Protein AF-A0A7D9EN44-F1 (afdb_monomer)

pLDDT: mean 76.23, std 21.2, range [25.58, 94.06]

Nearest PDB structures (foldseek):
  6zxw-assembly1_G  TM=7.865E-01  e=1.833E-05  Archaeoglobus fulgidus
  3tma-assembly1_A  TM=7.597E-01  e=3.798E-05  Thermus thermophilus HB27
  6zxy-assembly1_B  TM=7.795E-01  e=6.039E-05  Archaeoglobus fulgidus
  3g8q-assembly2_C  TM=7.140E-01  e=2.960E-04  Methanopyrus kandleri
  5e72-assembly1_A  TM=7.529E-01  e=9.125E-04  Thermococcus kodakarensis KOD1

Sequence (140 aa):
MLFRSFQRLVPITNICSADLKSIKTVSEHFLPGEDTNDCVSICVHYKSRFNSSLKRDDVLSEVSSMFLNSGHKVDLKNPDMVIVVEIMRGLCFMNILNDFFRFKRYNLHQIANTKDKVEDTTIDNTKDNVEGDSAEGGLS

Secondary structure (DSSP, 8-state):
---TT--B-----EEEESSHHHHHHHHHTTSPPTT-----EEEEEEEEES--SS-HHHHHHHHHHHHHHTT-EE-SSS-SEEEEEEEETTEEEEEEETTTTTTGGGBHHHHHT---------------------------

Solvent-accessible surface area (backbone atoms only — not comparable to full-atom values): 8955 Å² total; per-residue (Å²): 143,84,69,92,77,64,54,62,66,78,82,71,78,47,75,42,54,63,41,74,67,48,46,48,63,57,50,60,75,67,56,77,66,90,86,59,94,64,72,50,28,33,30,79,48,77,45,72,49,72,95,64,92,70,56,69,63,61,54,50,49,55,56,52,52,56,45,44,74,73,60,31,46,82,31,92,84,78,36,58,31,31,39,38,40,37,36,45,91,63,30,29,38,32,30,81,33,56,57,41,72,82,43,59,70,32,22,48,59,68,50,73,67,56,66,92,72,93,70,87,76,82,86,79,82,81,87,87,78,90,78,90,85,86,89,88,84,81,87,132

Mean predicted aligned error: 12.24 Å

Radius of gyration: 21.76 Å; Cα contacts (8 Å, |Δi|>4): 173; chains: 1; bounding box: 42×75×54 Å

Organism: Paramuricea clavata (NCBI:txid317549)

Foldseek 3Di:
DPCPPDFFDDDFDDKDFPDLVGLLVVLVVVADDPPDPDQFEEEEAEDEDPDDPDDPVSSRCSSQVVSVVVRHHYDPPQGQKYWYWYHYPRMTTIDIDRCCVVCVNRGVVVNVPCDDDPDPDPDDDDDDDDDDDDDDDDDD

Structure (mmCIF, N/CA/C/O backbone):
data_AF-A0A7D9EN44-F1
#
_entry.id   AF-A0A7D9EN44-F1
#
loop_
_atom_site.group_PDB
_atom_site.id
_atom_site.type_symbol
_atom_site.label_atom_id
_atom_site.label_alt_id
_atom_site.label_comp_id
_atom_site.label_asym_id
_atom_site.label_entity_id
_atom_site.label_seq_id
_atom_site.pdbx_PDB_ins_code
_atom_site.Cartn_x
_atom_site.Cartn_y
_atom_site.Cartn_z
_atom_site.occupancy
_atom_site.B_iso_or_equiv
_atom_site.auth_seq_id
_atom_site.auth_comp_id
_atom_site.auth_asym_id
_atom_site.auth_atom_id
_atom_site.pdbx_PDB_model_num
ATOM 1 N N . MET A 1 1 ? -29.541 -1.447 -12.762 1.00 46.56 1 MET A N 1
ATOM 2 C CA . MET A 1 1 ? -29.078 -2.774 -12.288 1.00 46.56 1 MET A CA 1
ATOM 3 C C . MET A 1 1 ? -27.687 -3.077 -12.863 1.00 46.56 1 MET A C 1
ATOM 5 O O . MET A 1 1 ? -27.563 -3.967 -13.684 1.00 46.56 1 MET A O 1
ATOM 9 N N . LEU A 1 2 ? -26.640 -2.322 -12.491 1.00 55.59 2 LEU A N 1
ATOM 10 C CA . LEU A 1 2 ? -25.292 -2.488 -13.085 1.00 55.59 2 LEU A CA 1
ATOM 11 C C . LEU A 1 2 ? -24.198 -2.906 -12.088 1.00 55.59 2 LEU A C 1
ATOM 13 O O . LEU A 1 2 ? -23.148 -3.363 -12.516 1.00 55.59 2 LEU A O 1
ATOM 17 N N . PHE A 1 3 ? -24.443 -2.853 -10.773 1.00 57.62 3 PHE A N 1
ATOM 18 C CA . PHE A 1 3 ? -23.403 -3.135 -9.769 1.00 57.62 3 PHE A CA 1
ATOM 19 C C . PHE A 1 3 ? -23.507 -4.503 -9.071 1.00 57.62 3 PHE A C 1
ATOM 21 O O . PHE A 1 3 ? -22.814 -4.754 -8.090 1.00 57.62 3 PHE A O 1
ATOM 28 N N . ARG A 1 4 ? -24.348 -5.421 -9.566 1.00 64.56 4 ARG A N 1
ATOM 29 C CA . ARG A 1 4 ? -24.737 -6.643 -8.831 1.00 64.56 4 ARG A CA 1
ATOM 30 C C . ARG A 1 4 ? -23.609 -7.675 -8.631 1.00 64.56 4 ARG A C 1
ATOM 32 O O . ARG A 1 4 ? -23.798 -8.600 -7.850 1.00 64.56 4 ARG A O 1
ATOM 39 N N . SER A 1 5 ? -22.461 -7.513 -9.296 1.00 67.81 5 SER A N 1
ATOM 40 C CA . SER A 1 5 ? -21.351 -8.484 -9.291 1.00 67.81 5 SER A CA 1
ATOM 41 C C . SER A 1 5 ? -20.014 -7.936 -8.773 1.00 67.81 5 SER A C 1
ATOM 43 O O . SER A 1 5 ? -19.026 -8.669 -8.761 1.00 67.81 5 SER A O 1
ATOM 45 N N . PHE A 1 6 ? -19.931 -6.670 -8.348 1.00 72.00 6 PHE A N 1
ATOM 46 C CA . PHE A 1 6 ? -18.669 -6.126 -7.832 1.00 72.00 6 PHE A CA 1
ATOM 47 C C . PHE A 1 6 ? -18.426 -6.596 -6.399 1.00 72.00 6 PHE A C 1
ATOM 49 O O . PHE A 1 6 ? -19.097 -6.169 -5.464 1.00 72.00 6 PHE A O 1
ATOM 56 N N . GLN A 1 7 ? -17.430 -7.464 -6.221 1.00 79.06 7 GLN A N 1
ATOM 57 C CA . GLN A 1 7 ? -17.096 -8.001 -4.902 1.00 79.06 7 GLN A CA 1
ATOM 58 C C . GLN A 1 7 ? -16.317 -6.998 -4.035 1.00 79.06 7 GLN A C 1
ATOM 60 O O . GLN A 1 7 ? -16.476 -6.995 -2.818 1.00 79.06 7 GLN A O 1
ATOM 65 N N . ARG A 1 8 ? -15.443 -6.169 -4.626 1.00 84.31 8 ARG A N 1
ATOM 66 C CA . ARG A 1 8 ? -14.528 -5.281 -3.889 1.00 84.31 8 ARG A CA 1
ATOM 67 C C . ARG A 1 8 ? -14.342 -3.943 -4.599 1.00 84.31 8 ARG A C 1
ATOM 69 O O . ARG A 1 8 ? -14.089 -3.938 -5.801 1.00 84.31 8 ARG A O 1
ATOM 76 N N . LEU A 1 9 ? -14.386 -2.851 -3.836 1.00 86.38 9 LEU A N 1
ATOM 77 C CA . LEU A 1 9 ? -14.127 -1.493 -4.316 1.00 86.38 9 LEU A CA 1
ATOM 78 C C . LEU A 1 9 ? -13.084 -0.818 -3.422 1.00 86.38 9 LEU A C 1
ATOM 80 O O . LEU A 1 9 ? -13.412 -0.358 -2.337 1.00 86.38 9 LEU A O 1
ATOM 84 N N . VAL A 1 10 ? -11.830 -0.779 -3.871 1.00 86.94 10 VAL A N 1
ATOM 85 C CA . VAL A 1 10 ? -10.742 -0.105 -3.149 1.00 86.94 10 VAL A CA 1
ATOM 86 C C . VAL A 1 10 ? -10.464 1.223 -3.849 1.00 86.94 10 VAL A C 1
ATOM 88 O O . VAL A 1 10 ? -10.201 1.200 -5.053 1.00 86.94 10 VAL A O 1
ATOM 91 N N . PRO A 1 11 ? -10.531 2.365 -3.147 1.00 88.81 11 PRO A N 1
ATOM 92 C CA . PRO A 1 11 ? -10.130 3.634 -3.737 1.00 88.81 11 PRO A CA 1
ATOM 93 C C . PRO A 1 11 ? -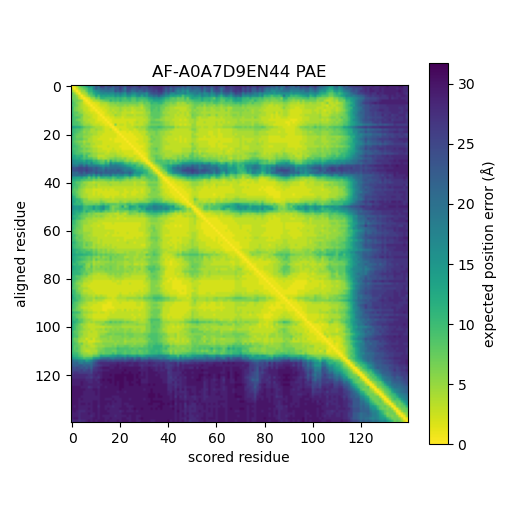8.619 3.628 -3.998 1.00 88.81 11 PRO A C 1
ATOM 95 O O . PRO A 1 11 ? -7.863 3.041 -3.224 1.00 88.81 11 PRO A O 1
ATOM 98 N N . ILE A 1 12 ? -8.189 4.269 -5.083 1.00 91.00 12 ILE A N 1
ATOM 99 C CA . ILE A 1 12 ? -6.777 4.436 -5.441 1.00 91.00 12 ILE A CA 1
ATOM 100 C C . ILE A 1 12 ? -6.461 5.925 -5.443 1.00 91.00 12 ILE A C 1
ATOM 102 O O . ILE A 1 12 ? -7.206 6.700 -6.041 1.00 91.00 12 ILE A O 1
ATOM 106 N N . THR A 1 13 ? -5.355 6.295 -4.803 1.00 91.56 13 THR A N 1
ATOM 107 C CA . THR A 1 13 ? -4.928 7.696 -4.690 1.00 91.56 13 THR A CA 1
ATOM 108 C C . THR A 1 13 ? -3.776 7.997 -5.639 1.00 91.56 13 THR A C 1
ATOM 110 O O . THR A 1 13 ? -3.789 9.031 -6.295 1.00 91.56 13 THR A O 1
ATOM 113 N N . ASN A 1 14 ? -2.818 7.074 -5.778 1.00 92.69 14 ASN A N 1
ATOM 114 C CA . ASN A 1 14 ? -1.687 7.236 -6.687 1.00 92.69 14 ASN A CA 1
ATOM 115 C C . ASN A 1 14 ? -1.486 6.012 -7.581 1.00 92.69 14 ASN A C 1
ATOM 117 O O . ASN A 1 14 ? -1.784 4.877 -7.201 1.00 92.69 14 ASN A O 1
ATOM 121 N N . ILE A 1 15 ? -0.947 6.257 -8.774 1.00 93.69 15 ILE A N 1
ATOM 122 C CA . ILE A 1 15 ? -0.600 5.236 -9.763 1.00 93.69 15 ILE A CA 1
ATOM 123 C C . ILE A 1 15 ? 0.828 5.506 -10.230 1.00 93.69 15 ILE A C 1
ATOM 125 O O . ILE A 1 15 ? 1.168 6.642 -10.551 1.00 93.69 15 ILE A O 1
ATOM 129 N N . CYS A 1 16 ? 1.660 4.473 -10.294 1.00 93.25 16 CYS A N 1
ATOM 130 C CA . CYS A 1 16 ? 3.011 4.553 -10.839 1.00 93.25 16 CYS A CA 1
ATOM 131 C C . CYS A 1 16 ? 3.372 3.304 -11.647 1.00 93.25 16 CYS A C 1
ATOM 133 O O . CYS A 1 16 ? 2.605 2.344 -11.714 1.00 93.25 16 CYS A O 1
ATOM 135 N N . SER A 1 17 ? 4.536 3.314 -12.293 1.00 92.62 17 SER A N 1
ATOM 136 C CA . SER A 1 17 ? 5.092 2.117 -12.926 1.00 92.62 17 SER A CA 1
ATOM 137 C C . SER A 1 17 ? 5.450 1.068 -11.873 1.00 92.62 17 SER A C 1
ATOM 139 O O . SER A 1 17 ? 5.841 1.402 -10.754 1.00 92.62 17 SER A O 1
ATOM 141 N N . ALA A 1 18 ? 5.330 -0.210 -12.228 1.00 89.69 18 ALA A N 1
ATOM 142 C CA . ALA A 1 18 ? 5.682 -1.345 -11.377 1.00 89.69 18 ALA A CA 1
ATOM 143 C C . ALA A 1 18 ? 7.208 -1.555 -11.306 1.00 89.69 18 ALA A C 1
ATOM 145 O O . ALA A 1 18 ? 7.708 -2.641 -11.592 1.00 89.69 18 ALA A O 1
ATOM 146 N N . ASP A 1 19 ? 7.921 -0.510 -10.892 1.00 91.75 19 ASP A N 1
ATOM 147 C CA . ASP A 1 19 ? 9.360 -0.483 -10.660 1.00 91.75 19 ASP A CA 1
ATOM 148 C C . ASP A 1 19 ? 9.624 -0.103 -9.201 1.00 91.75 19 ASP A C 1
ATOM 150 O O . ASP A 1 19 ? 8.994 0.816 -8.674 1.00 91.75 19 ASP A O 1
ATOM 154 N N . LEU A 1 20 ? 10.595 -0.748 -8.546 1.00 90.56 20 LEU A N 1
ATOM 155 C CA . LEU A 1 20 ? 10.910 -0.475 -7.133 1.00 90.56 20 LEU A CA 1
ATOM 156 C C . LEU A 1 20 ? 11.232 1.005 -6.879 1.00 90.56 20 LEU A C 1
ATOM 158 O O . LEU A 1 20 ? 10.776 1.580 -5.895 1.00 90.56 20 LEU A O 1
ATOM 162 N N . LYS A 1 21 ? 11.953 1.648 -7.805 1.00 92.38 21 LYS A N 1
ATOM 163 C CA . LYS A 1 21 ? 12.301 3.072 -7.706 1.00 92.38 21 LYS A CA 1
ATOM 164 C C . LYS A 1 21 ? 11.061 3.969 -7.738 1.00 92.38 21 LYS A C 1
ATOM 166 O O . LYS A 1 21 ? 10.943 4.876 -6.923 1.00 92.38 21 LYS A O 1
ATOM 171 N N . SER A 1 22 ? 10.136 3.708 -8.661 1.00 92.44 22 SER A N 1
ATOM 172 C CA . SER A 1 22 ? 8.897 4.482 -8.791 1.00 92.44 22 SER A CA 1
ATOM 173 C C . SER A 1 22 ? 7.963 4.266 -7.605 1.00 92.44 22 SER A C 1
ATOM 175 O O . SER A 1 22 ? 7.335 5.214 -7.140 1.00 92.44 22 SER A O 1
ATOM 177 N N . ILE A 1 23 ? 7.894 3.034 -7.092 1.00 91.62 23 ILE A N 1
ATOM 178 C CA . ILE A 1 23 ? 7.139 2.708 -5.880 1.00 91.62 23 ILE A CA 1
ATOM 179 C C . ILE A 1 23 ? 7.702 3.486 -4.694 1.00 91.62 23 ILE A C 1
ATOM 181 O O . ILE A 1 23 ? 6.925 4.116 -3.985 1.00 91.62 23 ILE A O 1
ATOM 185 N N . LYS A 1 24 ? 9.027 3.510 -4.518 1.00 91.00 24 LYS A N 1
ATOM 186 C CA . LYS A 1 24 ? 9.691 4.257 -3.445 1.00 91.00 24 LYS A CA 1
ATOM 187 C C . LYS A 1 24 ? 9.338 5.742 -3.475 1.00 91.00 24 LYS A C 1
ATOM 189 O O . LYS A 1 24 ? 8.790 6.245 -2.504 1.00 91.00 24 LYS A O 1
ATOM 194 N N . THR A 1 25 ? 9.547 6.409 -4.611 1.00 91.94 25 THR A N 1
ATOM 195 C CA . THR A 1 25 ? 9.260 7.848 -4.750 1.00 91.94 25 THR A CA 1
ATOM 196 C C . THR A 1 25 ? 7.803 8.179 -4.440 1.00 91.94 25 THR A C 1
ATOM 198 O O . THR A 1 25 ? 7.514 9.162 -3.771 1.00 91.94 25 THR A O 1
ATOM 201 N N . VAL A 1 26 ? 6.858 7.351 -4.892 1.00 91.38 26 VAL A N 1
ATOM 202 C CA . VAL A 1 26 ? 5.443 7.601 -4.586 1.00 91.38 26 VAL A CA 1
ATOM 203 C C . VAL A 1 26 ? 5.098 7.249 -3.140 1.00 91.38 26 VAL A C 1
ATOM 205 O O . VAL A 1 26 ? 4.234 7.889 -2.548 1.00 91.38 26 VAL A O 1
ATOM 208 N N . SER A 1 27 ? 5.792 6.278 -2.549 1.00 87.94 27 SER A N 1
ATOM 209 C CA . SER A 1 27 ? 5.616 5.925 -1.143 1.00 87.94 27 SER A CA 1
ATOM 210 C C . SER A 1 27 ? 6.077 7.045 -0.212 1.00 87.94 27 SER A C 1
ATOM 212 O O . SER A 1 27 ? 5.438 7.263 0.810 1.00 87.94 27 SER A O 1
ATOM 214 N N . GLU A 1 28 ? 7.104 7.812 -0.583 1.00 87.69 28 GLU A N 1
ATOM 215 C CA . GLU A 1 28 ? 7.567 8.981 0.182 1.00 87.69 28 GLU A CA 1
ATOM 216 C C . GLU A 1 28 ? 6.461 10.039 0.339 1.00 87.69 28 GLU A C 1
ATOM 218 O O . GLU A 1 28 ? 6.322 10.630 1.405 1.00 87.69 28 GLU A O 1
ATOM 223 N N . HIS A 1 29 ? 5.596 10.215 -0.667 1.00 86.06 29 HIS A N 1
ATOM 224 C CA . HIS A 1 29 ? 4.435 11.113 -0.574 1.00 86.06 29 HIS A CA 1
ATOM 225 C C . HIS A 1 29 ? 3.350 10.636 0.404 1.00 86.06 29 HIS A C 1
ATOM 227 O O . HIS A 1 29 ? 2.445 11.401 0.730 1.00 86.06 29 HIS A O 1
ATOM 233 N N . PHE A 1 30 ? 3.403 9.376 0.838 1.00 83.50 30 PHE A N 1
ATOM 234 C CA . PHE A 1 30 ? 2.473 8.802 1.808 1.00 83.50 30 PHE A CA 1
ATOM 235 C C . PHE A 1 30 ? 2.954 8.926 3.255 1.00 83.50 30 PHE A C 1
ATOM 237 O O . PHE A 1 30 ? 2.210 8.553 4.162 1.00 83.50 30 PHE A O 1
ATOM 244 N N . LEU A 1 31 ? 4.167 9.433 3.486 1.00 80.81 31 LEU A N 1
ATOM 245 C CA . LEU A 1 31 ? 4.629 9.721 4.836 1.00 80.81 31 LEU A CA 1
ATOM 246 C C . LEU A 1 31 ? 3.785 10.858 5.430 1.00 80.81 31 LEU A C 1
ATOM 248 O O . LEU A 1 31 ? 3.595 11.883 4.767 1.00 80.81 31 LEU A O 1
ATOM 252 N N . PRO A 1 32 ? 3.253 10.695 6.653 1.00 71.88 32 PRO A N 1
ATOM 253 C CA . PRO A 1 32 ? 2.622 11.804 7.350 1.00 71.88 32 PRO A CA 1
ATOM 254 C C . PRO A 1 32 ? 3.664 12.908 7.578 1.00 71.88 32 PRO A C 1
ATOM 256 O O . PRO A 1 32 ? 4.846 12.627 7.778 1.00 71.88 32 PRO A O 1
ATOM 259 N N . GLY A 1 33 ? 3.236 14.170 7.495 1.00 65.50 33 GLY A N 1
ATOM 260 C CA . GLY A 1 33 ? 4.121 15.308 7.755 1.00 65.50 33 GLY A CA 1
ATOM 261 C C . GLY A 1 33 ? 4.709 15.248 9.169 1.00 65.50 33 GLY A C 1
ATOM 262 O O . GLY A 1 33 ? 4.062 14.737 10.082 1.00 65.50 33 GLY A O 1
ATOM 263 N N . GLU A 1 34 ? 5.916 15.796 9.351 1.00 58.19 34 GLU A N 1
ATOM 264 C CA . GLU A 1 34 ? 6.678 15.790 10.618 1.00 58.19 34 GLU A CA 1
ATOM 265 C C . GLU A 1 34 ? 5.951 16.447 11.814 1.00 58.19 34 GLU A C 1
ATOM 267 O O . GLU A 1 34 ? 6.431 16.394 12.944 1.00 58.19 34 GLU A O 1
ATOM 272 N N . ASP A 1 35 ? 4.781 17.045 11.593 1.00 55.41 35 ASP A N 1
ATOM 273 C CA . ASP A 1 35 ? 4.029 17.809 12.588 1.00 55.41 35 ASP A CA 1
ATOM 274 C C . ASP A 1 35 ? 3.234 16.938 13.581 1.00 55.41 35 ASP A C 1
ATOM 276 O O . ASP A 1 35 ? 2.727 17.447 14.584 1.00 55.41 35 ASP A O 1
ATOM 280 N N . THR A 1 36 ? 3.124 15.626 13.349 1.00 57.47 36 THR A N 1
ATOM 281 C CA . THR A 1 36 ? 2.454 14.696 14.273 1.00 57.47 36 THR A CA 1
ATOM 282 C 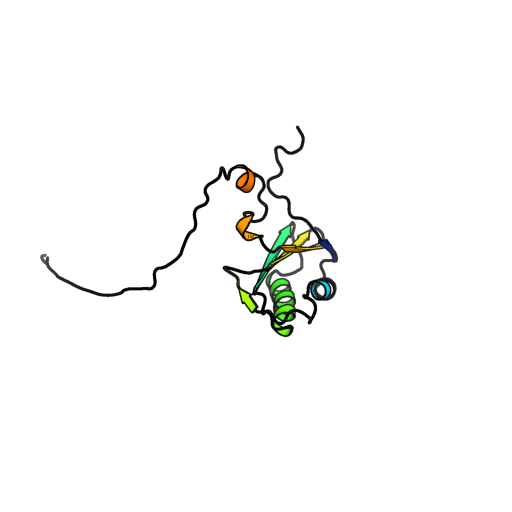C . THR A 1 36 ? 3.484 13.838 15.003 1.00 57.47 36 THR A C 1
ATOM 284 O O . THR A 1 36 ? 3.991 12.870 14.445 1.00 57.47 36 THR A O 1
ATOM 287 N N . ASN A 1 37 ? 3.754 14.145 16.277 1.00 56.00 37 ASN A N 1
ATOM 288 C CA . ASN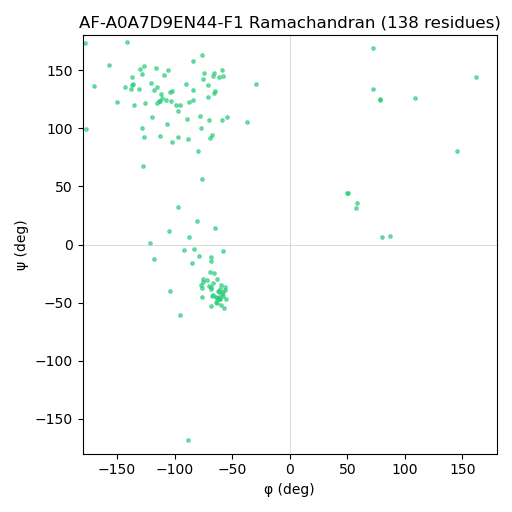 A 1 37 ? 4.609 13.361 17.191 1.00 56.00 37 ASN A CA 1
ATOM 289 C C . ASN A 1 37 ? 4.059 11.950 17.524 1.00 56.00 37 ASN A C 1
ATOM 291 O O . ASN A 1 37 ? 4.523 11.297 18.460 1.00 56.00 37 ASN A O 1
ATOM 295 N N . ASP A 1 38 ? 3.070 11.467 16.776 1.00 68.75 38 ASP A N 1
ATOM 296 C CA . ASP A 1 38 ? 2.382 10.218 17.052 1.00 68.75 38 ASP A CA 1
ATOM 297 C C . ASP A 1 38 ? 3.007 9.076 16.240 1.00 68.75 38 ASP A C 1
ATOM 299 O O . ASP A 1 38 ? 3.028 9.070 15.007 1.00 68.75 38 ASP A O 1
ATOM 303 N N . CYS A 1 39 ? 3.515 8.064 16.945 1.00 77.88 39 CYS A N 1
ATOM 304 C CA . CYS A 1 39 ? 4.008 6.832 16.333 1.00 77.88 39 CYS A CA 1
ATOM 305 C C . CYS A 1 39 ? 2.832 6.022 15.755 1.00 77.88 39 CYS A C 1
ATOM 307 O O . CYS A 1 39 ? 2.217 5.206 16.447 1.00 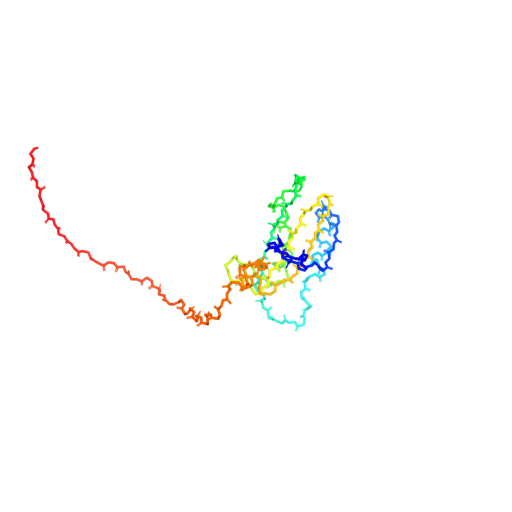77.88 39 CYS A O 1
ATOM 309 N N . VAL A 1 40 ? 2.525 6.254 14.477 1.00 85.38 40 VAL A N 1
ATOM 310 C CA . VAL A 1 40 ? 1.482 5.527 13.735 1.00 85.38 40 VAL A CA 1
ATOM 311 C C . VAL A 1 40 ? 1.906 4.085 13.444 1.00 85.38 40 VAL A C 1
ATOM 313 O O . VAL A 1 40 ? 3.042 3.815 13.045 1.00 85.38 40 VAL A O 1
ATOM 316 N N . SER A 1 41 ? 0.972 3.152 13.627 1.00 88.69 41 SER A N 1
ATOM 317 C CA . SER A 1 41 ? 1.118 1.746 13.263 1.00 88.69 41 SER A CA 1
ATOM 318 C C . SER A 1 41 ? 0.705 1.488 11.816 1.00 88.69 41 SER A C 1
ATOM 320 O O . SER A 1 41 ? -0.443 1.741 11.446 1.00 88.69 41 SER A O 1
ATOM 322 N N . ILE A 1 42 ? 1.606 0.947 10.995 1.00 91.31 42 ILE A N 1
ATOM 323 C CA . ILE A 1 42 ? 1.357 0.705 9.572 1.00 91.31 42 ILE A CA 1
ATOM 324 C C . ILE A 1 42 ? 1.385 -0.779 9.190 1.00 91.31 42 ILE A C 1
ATOM 326 O O . ILE A 1 42 ? 2.110 -1.589 9.767 1.00 91.31 42 ILE A O 1
ATOM 330 N N . CYS A 1 43 ? 0.632 -1.131 8.148 1.00 92.38 43 CYS A N 1
ATOM 331 C CA . CYS A 1 43 ? 0.680 -2.446 7.508 1.00 92.38 43 CYS A CA 1
ATOM 332 C C . CYS A 1 43 ? 0.649 -2.316 5.988 1.00 92.38 43 CYS A C 1
ATOM 334 O O . CYS A 1 43 ? -0.153 -1.565 5.438 1.00 92.38 43 CYS A O 1
ATOM 336 N N . VAL A 1 44 ? 1.472 -3.097 5.289 1.00 93.38 44 VAL A N 1
ATOM 337 C CA . VAL A 1 44 ? 1.495 -3.114 3.822 1.00 93.38 44 VAL A CA 1
ATOM 338 C C . VAL A 1 44 ? 0.653 -4.279 3.297 1.00 93.38 44 VAL A C 1
ATOM 340 O O . VAL A 1 44 ? 0.983 -5.456 3.470 1.00 93.38 44 VAL A O 1
ATOM 343 N N . HIS A 1 45 ? -0.439 -3.966 2.600 1.00 92.75 45 HIS A N 1
ATOM 344 C CA . HIS A 1 45 ? -1.288 -4.944 1.930 1.00 92.75 45 HIS A CA 1
ATOM 345 C C . HIS A 1 45 ? -0.933 -5.067 0.446 1.00 92.75 45 HIS A C 1
ATOM 347 O O . HIS A 1 45 ? -1.483 -4.367 -0.403 1.00 92.75 45 HIS A O 1
ATOM 353 N N . TYR A 1 46 ? -0.049 -6.014 0.128 1.00 93.50 46 TYR A N 1
ATOM 354 C CA . TYR A 1 46 ? 0.322 -6.311 -1.256 1.00 93.50 46 TYR A CA 1
ATOM 355 C C . TYR A 1 46 ? -0.645 -7.273 -1.945 1.00 93.50 46 TYR A C 1
ATOM 357 O O . TYR A 1 46 ? -0.931 -8.370 -1.436 1.00 93.50 46 TYR A O 1
ATOM 365 N N . LYS A 1 47 ? -1.051 -6.910 -3.163 1.00 91.44 47 LYS A N 1
ATOM 366 C CA . LYS A 1 47 ? -1.808 -7.756 -4.082 1.00 91.44 47 LYS A CA 1
ATOM 367 C C . LYS A 1 47 ? -1.268 -7.620 -5.504 1.00 91.44 47 LYS A C 1
ATOM 369 O O . LYS A 1 47 ? -1.099 -6.520 -5.998 1.00 91.44 47 LYS A O 1
ATOM 374 N N . SER A 1 48 ? -1.077 -8.736 -6.198 1.00 91.31 48 SER A N 1
ATOM 375 C CA . SER A 1 48 ? -0.741 -8.731 -7.625 1.00 91.31 48 SER A CA 1
ATOM 376 C C . SER A 1 48 ? -1.868 -9.382 -8.418 1.00 91.31 48 SER A C 1
ATOM 378 O O . SER A 1 48 ? -2.437 -10.396 -7.999 1.00 91.31 48 SER A O 1
ATOM 380 N N . ARG A 1 49 ? -2.245 -8.759 -9.531 1.00 85.75 49 ARG A N 1
ATOM 381 C CA . ARG A 1 49 ? -3.111 -9.325 -10.562 1.00 85.75 49 ARG A CA 1
ATOM 382 C C . ARG A 1 49 ? -2.232 -9.515 -11.793 1.00 85.75 49 ARG A C 1
ATOM 384 O O . ARG A 1 49 ? -1.578 -8.569 -12.222 1.00 85.75 49 ARG A O 1
ATOM 391 N N . PHE A 1 50 ? -2.273 -10.715 -12.372 1.00 83.81 50 PHE A N 1
ATOM 392 C CA . PHE A 1 50 ? -1.339 -11.191 -13.404 1.00 83.81 50 PHE A CA 1
ATOM 393 C C . PHE A 1 50 ? 0.060 -11.508 -12.860 1.00 83.81 50 PHE A C 1
ATOM 395 O O . PHE A 1 50 ? 0.388 -11.213 -11.714 1.00 83.81 50 PHE A O 1
ATOM 402 N N . ASN A 1 51 ? 0.874 -12.158 -13.687 1.00 74.06 51 ASN A N 1
ATOM 403 C CA . ASN A 1 51 ? 2.256 -12.456 -13.340 1.00 74.06 51 ASN A CA 1
ATOM 404 C C . ASN A 1 51 ? 3.052 -11.145 -13.334 1.00 74.06 51 ASN A C 1
ATOM 406 O O . ASN A 1 51 ? 3.300 -10.566 -14.391 1.00 74.06 51 ASN A O 1
ATOM 410 N N . SER A 1 52 ? 3.405 -10.660 -12.144 1.00 76.62 52 SER A N 1
ATOM 411 C CA . SER A 1 52 ? 4.330 -9.541 -11.969 1.00 76.62 52 SER A CA 1
ATOM 412 C C . SER A 1 52 ? 5.759 -10.065 -11.857 1.00 76.62 52 SER A C 1
ATOM 414 O O . SER A 1 52 ? 6.006 -11.042 -11.156 1.00 76.62 52 SER A O 1
ATOM 416 N N . SER A 1 53 ? 6.706 -9.390 -12.504 1.00 82.62 53 SER A N 1
ATOM 417 C CA . SER A 1 53 ? 8.143 -9.628 -12.310 1.00 82.62 53 SER A CA 1
ATOM 418 C C . SER A 1 53 ? 8.631 -9.177 -10.927 1.00 82.62 53 SER A C 1
ATOM 420 O O . SER A 1 53 ? 9.627 -9.697 -10.433 1.00 82.62 53 SER A O 1
ATOM 422 N N . LEU A 1 54 ? 7.921 -8.238 -10.288 1.00 87.31 54 LEU A N 1
ATOM 423 C CA . LEU A 1 54 ? 8.208 -7.793 -8.927 1.00 87.31 54 LEU A CA 1
ATOM 424 C C . LEU A 1 54 ? 7.843 -8.863 -7.899 1.00 87.31 54 LEU A C 1
ATOM 426 O O . LEU A 1 54 ? 6.705 -9.350 -7.857 1.00 87.31 54 LEU A O 1
ATOM 430 N N . LYS A 1 55 ? 8.815 -9.189 -7.043 1.00 89.69 55 LYS A N 1
ATOM 431 C CA . LYS A 1 55 ? 8.609 -10.071 -5.898 1.00 89.69 55 LYS A CA 1
ATOM 432 C C . LYS A 1 55 ? 7.870 -9.319 -4.801 1.00 89.69 55 LYS A C 1
ATOM 434 O O . LYS A 1 55 ? 8.124 -8.147 -4.536 1.00 89.69 55 LYS A O 1
ATOM 439 N N . ARG A 1 56 ? 6.971 -10.039 -4.132 1.00 90.88 56 ARG A N 1
ATOM 440 C CA . ARG A 1 56 ? 6.202 -9.526 -2.995 1.00 90.88 56 ARG A CA 1
ATOM 441 C C . ARG A 1 56 ? 7.117 -8.986 -1.894 1.00 90.88 56 ARG A C 1
ATOM 443 O O . ARG A 1 56 ? 6.867 -7.895 -1.398 1.00 90.88 56 ARG A O 1
ATOM 450 N N . ASP A 1 57 ? 8.143 -9.749 -1.532 1.00 92.19 57 ASP A N 1
ATOM 451 C CA . ASP A 1 57 ? 8.995 -9.441 -0.381 1.00 92.19 57 ASP A CA 1
ATOM 452 C C . ASP A 1 57 ? 9.846 -8.192 -0.617 1.00 92.19 57 ASP A C 1
ATOM 454 O O . ASP A 1 57 ? 9.983 -7.380 0.292 1.00 92.19 57 ASP A O 1
ATOM 458 N N . ASP A 1 58 ? 10.317 -7.982 -1.850 1.00 92.56 58 ASP A N 1
ATOM 459 C CA . ASP A 1 58 ? 11.078 -6.785 -2.225 1.00 92.56 58 ASP A CA 1
ATOM 460 C C . ASP A 1 58 ? 10.221 -5.522 -2.040 1.00 92.56 58 ASP A C 1
ATOM 462 O O . ASP A 1 58 ? 10.658 -4.546 -1.436 1.00 92.56 58 ASP A O 1
ATOM 466 N N . VAL A 1 59 ? 8.962 -5.563 -2.492 1.00 92.44 59 VAL A N 1
ATOM 467 C CA . VAL A 1 59 ? 8.019 -4.443 -2.342 1.00 92.44 59 VAL A CA 1
ATOM 468 C C . VAL A 1 59 ? 7.651 -4.219 -0.873 1.00 92.44 59 VAL A C 1
ATOM 470 O O . VAL A 1 59 ? 7.624 -3.080 -0.414 1.00 92.44 59 VAL A O 1
ATOM 473 N N . LEU A 1 60 ? 7.371 -5.291 -0.125 1.00 93.25 60 LEU A N 1
ATOM 474 C CA . LEU A 1 60 ? 7.054 -5.203 1.303 1.00 93.25 60 LEU A CA 1
ATOM 475 C C . LEU A 1 60 ? 8.213 -4.602 2.096 1.00 93.25 60 LEU A C 1
ATOM 477 O O . LEU A 1 60 ? 7.978 -3.724 2.923 1.00 93.25 60 LEU A O 1
ATOM 481 N N . SER A 1 61 ? 9.434 -5.074 1.847 1.00 92.69 61 SER A N 1
ATOM 482 C CA . SER A 1 61 ? 10.643 -4.618 2.527 1.00 92.69 61 SER A CA 1
ATOM 483 C C . SER A 1 61 ? 10.924 -3.149 2.222 1.00 92.69 61 SER A C 1
ATOM 485 O O . SER A 1 61 ? 11.079 -2.358 3.150 1.00 92.69 61 SER A O 1
ATOM 487 N N . GLU A 1 62 ? 10.899 -2.757 0.942 1.00 91.88 62 GLU A N 1
ATOM 488 C CA . GLU A 1 62 ? 11.180 -1.378 0.527 1.00 91.88 62 GLU A CA 1
ATOM 489 C C . GLU A 1 62 ? 10.189 -0.404 1.171 1.00 91.88 62 GLU A C 1
ATOM 491 O O . GLU A 1 62 ? 10.603 0.531 1.856 1.00 91.88 62 GLU A O 1
ATOM 496 N N . VAL A 1 63 ? 8.883 -0.666 1.032 1.00 91.69 63 VAL A N 1
ATOM 497 C CA . VAL A 1 63 ? 7.849 0.208 1.599 1.00 91.69 63 VAL A CA 1
ATOM 498 C C . VAL A 1 63 ? 7.960 0.229 3.123 1.00 91.69 63 VAL A C 1
ATOM 500 O O . VAL A 1 63 ? 8.057 1.302 3.702 1.00 91.69 63 VAL A O 1
ATOM 503 N N . SER A 1 64 ? 8.023 -0.926 3.790 1.00 90.75 64 SER A N 1
ATOM 504 C CA . SER A 1 64 ? 8.056 -0.974 5.262 1.00 90.75 64 SER A CA 1
ATOM 505 C C . SER A 1 64 ? 9.295 -0.291 5.846 1.00 90.75 64 SER A C 1
ATOM 507 O O . SER A 1 64 ? 9.184 0.417 6.844 1.00 90.75 64 SER A O 1
ATOM 509 N N . SER A 1 65 ? 10.464 -0.465 5.220 1.00 91.00 65 SER A N 1
ATOM 510 C CA . SER A 1 65 ? 11.716 0.153 5.673 1.00 91.00 65 SER A CA 1
ATOM 511 C C . SER A 1 65 ? 11.640 1.679 5.676 1.00 91.00 65 SER A C 1
ATOM 513 O O . SER A 1 65 ? 12.124 2.319 6.606 1.00 91.00 65 SER A O 1
ATOM 515 N N . MET A 1 66 ? 10.971 2.265 4.683 1.00 87.44 66 MET A N 1
ATOM 516 C CA . MET A 1 66 ? 10.818 3.709 4.566 1.00 87.44 66 MET A CA 1
ATOM 517 C C . MET A 1 66 ? 10.011 4.292 5.733 1.00 87.44 66 MET A C 1
ATOM 519 O O . MET A 1 66 ? 10.439 5.268 6.337 1.00 87.44 66 MET A O 1
ATOM 523 N N . PHE A 1 67 ? 8.897 3.657 6.107 1.00 86.38 67 PHE A N 1
ATOM 524 C CA . PHE A 1 67 ? 8.082 4.103 7.243 1.00 86.38 67 PHE A CA 1
ATOM 525 C C . PHE A 1 67 ? 8.772 3.865 8.593 1.00 86.38 67 PHE A C 1
ATOM 527 O O . PHE A 1 67 ? 8.653 4.701 9.487 1.00 86.38 67 PHE A O 1
ATOM 534 N N . LEU A 1 68 ? 9.529 2.770 8.736 1.00 87.44 68 LEU A N 1
ATOM 535 C CA . LEU A 1 68 ? 10.341 2.515 9.933 1.00 87.44 68 LEU A CA 1
ATOM 536 C C . LEU A 1 68 ? 11.403 3.606 10.140 1.00 87.44 68 LEU A C 1
ATOM 538 O O . LEU A 1 68 ? 11.606 4.060 11.264 1.00 87.44 68 LEU A O 1
ATOM 542 N N . ASN A 1 69 ? 12.044 4.064 9.060 1.00 86.06 69 ASN A N 1
ATOM 543 C CA . ASN A 1 69 ? 13.043 5.137 9.119 1.00 86.06 69 ASN A CA 1
ATOM 544 C C . ASN A 1 69 ? 12.447 6.490 9.543 1.00 86.06 69 ASN A C 1
ATOM 546 O O . ASN A 1 69 ? 13.164 7.321 10.090 1.00 86.06 69 ASN A O 1
ATOM 550 N N . SER A 1 70 ? 11.147 6.696 9.327 1.00 83.12 70 SER A N 1
ATOM 551 C CA . SER A 1 70 ? 10.413 7.896 9.748 1.00 83.12 70 SER A CA 1
ATOM 552 C C . SER A 1 70 ? 9.853 7.811 11.175 1.00 83.12 70 SER A C 1
ATOM 554 O O . SER A 1 70 ? 9.124 8.700 11.596 1.00 83.12 70 SER A O 1
ATOM 556 N N . GLY A 1 71 ? 10.177 6.759 11.939 1.00 83.81 71 GLY A N 1
ATOM 557 C CA . GLY A 1 71 ? 9.742 6.606 13.334 1.00 83.81 71 GLY A CA 1
ATOM 558 C C . GLY A 1 71 ? 8.374 5.936 13.519 1.00 83.81 71 GLY A C 1
ATOM 559 O O . GLY A 1 71 ? 7.871 5.854 14.642 1.00 83.81 71 GLY A O 1
ATOM 560 N N . HIS A 1 72 ? 7.772 5.419 12.445 1.00 86.81 72 HIS A N 1
ATOM 561 C CA . HIS A 1 72 ? 6.542 4.629 12.516 1.00 86.81 72 HIS A CA 1
ATOM 562 C C . HIS A 1 72 ? 6.833 3.164 12.833 1.00 86.81 72 HIS A C 1
ATOM 564 O O . HIS A 1 72 ? 7.925 2.655 12.584 1.00 86.81 72 HIS A O 1
ATOM 570 N N . LYS A 1 73 ? 5.834 2.457 13.363 1.00 89.31 73 LYS A N 1
ATOM 571 C CA . LYS A 1 73 ? 5.937 1.026 13.685 1.00 89.31 73 LYS A CA 1
ATOM 572 C C . LYS A 1 73 ? 5.168 0.190 12.669 1.00 89.31 73 LYS A C 1
ATOM 574 O O . LYS A 1 73 ? 4.162 0.634 12.126 1.00 89.31 73 LYS A O 1
ATOM 579 N N . VAL A 1 74 ? 5.616 -1.040 12.438 1.00 8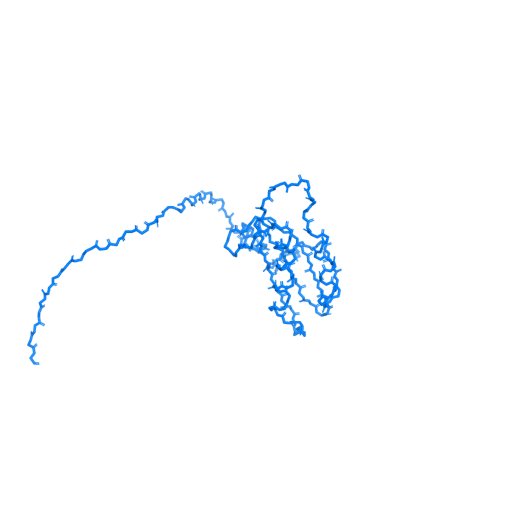9.81 74 VAL A N 1
ATOM 580 C CA . VAL A 1 74 ? 4.899 -2.003 11.591 1.00 89.81 74 VAL A CA 1
ATOM 581 C C . VAL A 1 74 ? 4.108 -2.957 12.482 1.00 89.81 74 VAL A C 1
ATOM 583 O O . VAL A 1 74 ? 4.700 -3.683 13.279 1.00 89.81 74 VAL A O 1
ATOM 586 N N . ASP A 1 75 ? 2.784 -2.988 12.326 1.00 89.81 75 ASP A N 1
ATOM 587 C CA . ASP A 1 75 ? 1.904 -3.969 12.972 1.00 89.81 75 ASP A CA 1
ATOM 588 C C . ASP A 1 75 ? 1.042 -4.673 11.924 1.00 89.81 75 ASP A C 1
ATOM 590 O O . ASP A 1 75 ? 0.277 -4.063 11.183 1.00 89.81 75 ASP A O 1
ATOM 594 N N . LEU A 1 76 ? 1.151 -5.997 11.870 1.00 88.12 76 LEU A N 1
ATOM 595 C CA . LEU A 1 76 ? 0.417 -6.827 10.919 1.00 88.12 76 LEU A CA 1
ATOM 596 C C . LEU A 1 76 ? -0.991 -7.200 11.403 1.00 88.12 76 LEU A C 1
ATOM 598 O O . LEU A 1 76 ? -1.792 -7.676 10.595 1.00 88.12 76 LEU A O 1
ATOM 602 N N . LYS A 1 77 ? -1.278 -7.042 12.701 1.00 86.06 77 LYS A N 1
ATOM 603 C CA . LYS A 1 77 ? -2.549 -7.427 13.324 1.00 86.06 77 LYS A CA 1
ATOM 604 C C . LYS A 1 77 ? -3.504 -6.244 13.403 1.00 86.06 77 LYS A C 1
ATOM 606 O O . LYS A 1 77 ? -4.566 -6.312 12.791 1.00 86.06 77 LYS A O 1
ATOM 611 N N . ASN A 1 78 ? -3.105 -5.181 14.105 1.00 86.62 78 ASN A N 1
ATOM 612 C CA . ASN A 1 78 ? -3.951 -4.017 14.379 1.00 86.62 78 ASN A CA 1
ATOM 613 C C . ASN A 1 78 ? -3.247 -2.707 13.975 1.00 86.62 78 ASN A C 1
ATOM 615 O O . ASN A 1 78 ? -2.879 -1.908 14.835 1.00 86.62 78 ASN A O 1
ATOM 619 N N . PRO A 1 79 ? -3.030 -2.478 12.669 1.00 90.25 79 PRO A N 1
ATOM 620 C CA . PRO A 1 79 ? -2.473 -1.219 12.195 1.00 90.25 79 PRO A CA 1
ATOM 621 C C . PRO A 1 79 ? -3.510 -0.092 12.247 1.00 90.25 79 PRO A C 1
ATOM 623 O O . PRO A 1 79 ? -4.690 -0.314 11.972 1.00 90.25 79 PRO A O 1
ATOM 626 N N . ASP A 1 80 ? -3.035 1.124 12.498 1.00 88.69 80 ASP A N 1
ATOM 627 C CA . ASP A 1 80 ? -3.818 2.358 12.400 1.00 88.69 80 ASP A CA 1
ATOM 628 C C . ASP A 1 80 ? -4.033 2.746 10.932 1.00 88.69 80 ASP A C 1
ATOM 630 O O . ASP A 1 80 ? -5.059 3.317 10.564 1.00 88.69 80 ASP A O 1
ATOM 634 N N . MET A 1 81 ? -3.054 2.424 10.076 1.00 89.38 81 MET A N 1
ATOM 635 C CA . MET A 1 81 ? -3.094 2.689 8.642 1.00 89.38 81 MET A CA 1
ATOM 636 C C . MET A 1 81 ? -2.611 1.492 7.825 1.00 89.38 81 MET A C 1
ATOM 638 O O . MET A 1 81 ? -1.604 0.851 8.122 1.00 89.38 81 MET A O 1
ATOM 642 N N . VAL A 1 82 ? -3.310 1.206 6.731 1.00 92.31 82 VAL A N 1
ATOM 643 C CA . VAL A 1 82 ? -2.935 0.161 5.779 1.00 92.31 82 VAL A CA 1
ATOM 644 C C . VAL A 1 82 ? -2.588 0.775 4.437 1.00 92.31 82 VAL A C 1
ATOM 646 O O . VAL A 1 82 ? -3.421 1.407 3.792 1.00 92.31 82 VAL A O 1
ATOM 649 N N . ILE A 1 83 ? -1.370 0.513 3.982 1.00 92.56 83 ILE A N 1
ATOM 650 C CA . ILE A 1 83 ? -0.897 0.891 2.658 1.00 92.56 83 ILE A CA 1
ATOM 651 C C . ILE A 1 83 ? -1.240 -0.253 1.715 1.00 92.56 83 ILE A C 1
ATOM 653 O O . ILE A 1 83 ? -0.655 -1.335 1.775 1.00 92.56 83 ILE A O 1
ATOM 657 N N . VAL A 1 84 ? -2.221 -0.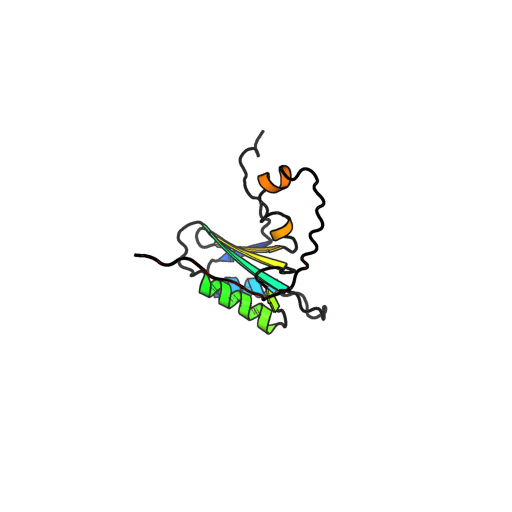041 0.850 1.00 93.38 84 VAL A N 1
ATOM 658 C CA . VAL A 1 84 ? -2.572 -1.008 -0.185 1.00 93.38 84 VAL A CA 1
ATOM 659 C C . VAL A 1 84 ? -1.661 -0.787 -1.377 1.0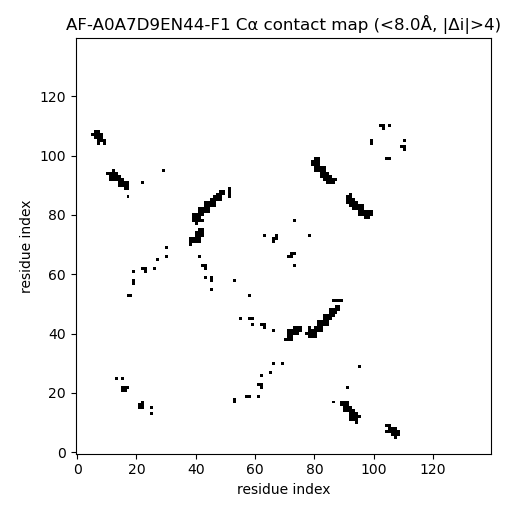0 93.38 84 VAL A C 1
ATOM 661 O O . VAL A 1 84 ? -1.626 0.307 -1.927 1.00 93.38 84 VAL A O 1
ATOM 664 N N . VAL A 1 85 ? -0.969 -1.845 -1.789 1.00 93.94 85 VAL A N 1
ATOM 665 C CA . VAL A 1 85 ? -0.127 -1.864 -2.985 1.00 93.94 85 VAL A CA 1
ATOM 666 C C . VAL A 1 85 ? -0.673 -2.928 -3.919 1.00 93.94 85 VAL A C 1
ATOM 668 O O . VAL A 1 85 ? -0.603 -4.126 -3.634 1.00 93.94 85 VAL A O 1
ATOM 671 N N . GLU A 1 86 ? -1.257 -2.495 -5.029 1.00 93.00 86 GLU A N 1
ATOM 672 C CA . GLU A 1 86 ? -1.820 -3.379 -6.036 1.00 93.00 86 GLU A CA 1
ATOM 673 C C . GLU A 1 86 ? -1.027 -3.293 -7.339 1.00 93.00 86 GLU A C 1
ATOM 675 O O . GLU A 1 86 ? -0.904 -2.223 -7.916 1.00 93.00 86 GLU A O 1
ATOM 680 N N . ILE A 1 87 ? -0.514 -4.418 -7.833 1.00 93.06 87 ILE A N 1
ATOM 681 C CA . ILE A 1 87 ? 0.202 -4.473 -9.111 1.00 93.06 87 ILE A CA 1
ATOM 682 C C . ILE A 1 87 ? -0.692 -5.095 -10.174 1.00 93.06 87 ILE A C 1
ATOM 684 O O . ILE A 1 87 ? -1.278 -6.158 -9.963 1.00 93.06 87 ILE A O 1
ATOM 688 N N . MET A 1 88 ? -0.786 -4.447 -11.333 1.00 92.31 88 MET A N 1
ATOM 689 C CA . MET A 1 88 ? -1.520 -4.962 -12.481 1.00 92.31 88 MET A CA 1
ATOM 690 C C . MET A 1 88 ? -0.903 -4.467 -13.792 1.00 92.31 88 MET A C 1
ATOM 692 O O . MET A 1 88 ? -0.822 -3.267 -14.029 1.00 92.31 88 MET A O 1
ATOM 696 N N . ARG A 1 89 ? -0.508 -5.400 -14.673 1.00 89.31 89 ARG A N 1
ATOM 697 C CA . ARG A 1 89 ? 0.014 -5.118 -16.032 1.00 89.31 89 ARG A CA 1
ATOM 698 C C . ARG A 1 89 ? 1.134 -4.060 -16.076 1.00 89.31 89 ARG A C 1
ATOM 700 O O . ARG A 1 89 ? 1.119 -3.181 -16.928 1.00 89.31 89 ARG A O 1
ATOM 707 N N . GLY A 1 90 ? 2.097 -4.144 -15.159 1.00 89.50 90 GLY A N 1
ATOM 708 C CA . GLY A 1 90 ? 3.230 -3.209 -15.117 1.00 89.50 90 GLY A CA 1
ATOM 709 C C . GLY A 1 90 ? 2.919 -1.856 -14.471 1.00 89.50 90 GLY A C 1
ATOM 710 O O . GLY A 1 90 ? 3.779 -0.983 -14.459 1.00 89.50 90 GLY A O 1
ATOM 711 N N . LEU A 1 91 ? 1.724 -1.687 -13.902 1.00 92.56 91 LEU A N 1
ATOM 712 C CA . LEU A 1 91 ? 1.355 -0.534 -13.088 1.00 92.56 91 LEU A CA 1
ATOM 713 C C . LEU A 1 91 ? 1.225 -0.943 -11.623 1.00 92.56 91 LEU A C 1
ATOM 715 O O . LEU A 1 91 ? 0.780 -2.050 -11.314 1.00 92.56 91 LEU A O 1
ATOM 719 N N . CYS A 1 92 ? 1.593 -0.029 -10.738 1.00 93.44 92 CYS A N 1
ATOM 720 C CA . CYS A 1 92 ? 1.407 -0.102 -9.303 1.00 93.44 92 CYS A CA 1
ATOM 721 C C . CYS A 1 92 ? 0.366 0.943 -8.884 1.00 93.44 92 CYS A C 1
ATOM 723 O O . CYS A 1 92 ? 0.480 2.123 -9.207 1.00 93.44 92 CYS A O 1
ATOM 725 N N . PHE A 1 93 ? -0.660 0.498 -8.177 1.00 94.06 93 PHE A N 1
ATOM 726 C CA . PHE A 1 93 ? -1.766 1.296 -7.673 1.00 94.06 93 PHE A CA 1
ATOM 727 C C . PHE A 1 93 ? -1.655 1.324 -6.157 1.00 94.06 93 PHE A C 1
ATOM 729 O O . PHE A 1 93 ? -1.624 0.268 -5.520 1.00 94.06 93 PHE A O 1
ATOM 736 N N . MET A 1 94 ? -1.589 2.519 -5.581 1.00 93.38 94 MET A N 1
ATOM 737 C CA . MET A 1 94 ? -1.334 2.682 -4.158 1.00 93.38 94 MET A CA 1
ATOM 738 C C . MET A 1 94 ? -2.354 3.577 -3.472 1.00 93.38 94 MET A C 1
ATOM 740 O O . MET A 1 94 ? -2.882 4.533 -4.055 1.00 93.38 94 MET A O 1
ATOM 744 N N . ASN A 1 95 ? -2.630 3.248 -2.213 1.00 92.88 95 ASN A N 1
ATOM 745 C CA . ASN A 1 95 ? -3.472 4.050 -1.340 1.00 92.88 95 ASN A CA 1
ATOM 746 C C . ASN A 1 95 ? -3.175 3.790 0.145 1.00 92.88 95 ASN A C 1
ATOM 748 O O . ASN A 1 95 ? -2.769 2.686 0.498 1.00 92.88 95 ASN A O 1
ATOM 752 N N . ILE A 1 96 ? -3.458 4.773 1.000 1.00 91.31 96 ILE A N 1
ATOM 753 C CA . ILE A 1 96 ? -3.477 4.645 2.460 1.00 91.31 96 ILE A CA 1
ATOM 754 C C . ILE A 1 96 ? -4.931 4.558 2.926 1.00 91.31 96 ILE A C 1
ATOM 756 O O . ILE A 1 96 ? -5.774 5.351 2.510 1.00 91.31 96 ILE A O 1
ATOM 760 N N . LEU A 1 97 ? -5.232 3.587 3.784 1.00 90.75 97 LEU A N 1
ATOM 761 C CA . LEU A 1 97 ? -6.571 3.328 4.303 1.00 90.75 97 LEU A CA 1
ATOM 762 C C . LEU A 1 97 ? -6.516 3.071 5.808 1.00 90.75 97 LEU A C 1
ATOM 764 O O . LEU A 1 97 ? -5.909 2.092 6.232 1.00 90.75 97 LEU A O 1
ATOM 768 N N . ASN A 1 98 ? -7.208 3.885 6.600 1.00 88.00 98 ASN A N 1
ATOM 769 C CA . ASN A 1 98 ? -7.188 3.760 8.063 1.00 88.00 98 ASN A CA 1
ATOM 770 C C . ASN A 1 98 ? -8.063 2.581 8.539 1.00 88.00 98 ASN A C 1
ATOM 772 O O . ASN A 1 98 ? -7.641 1.718 9.295 1.00 88.00 98 ASN A O 1
ATOM 776 N N . ASP A 1 99 ? -9.271 2.443 7.990 1.00 84.00 99 ASP A N 1
ATOM 777 C CA . ASP A 1 99 ? -10.260 1.439 8.413 1.00 84.00 99 ASP A CA 1
ATOM 778 C C . ASP A 1 99 ? -10.260 0.157 7.544 1.00 84.00 99 ASP A C 1
ATOM 780 O O . ASP A 1 99 ? -11.298 -0.475 7.316 1.00 84.00 99 ASP A O 1
ATOM 784 N N . PHE A 1 100 ? -9.109 -0.257 7.003 1.00 86.00 100 PHE A N 1
ATOM 785 C CA . PHE A 1 100 ? -9.057 -1.334 6.000 1.00 86.00 100 PHE A CA 1
ATOM 786 C C . PHE A 1 100 ? -9.628 -2.676 6.485 1.00 86.00 100 PHE A C 1
ATOM 788 O O . PHE A 1 100 ? -10.359 -3.355 5.751 1.00 86.00 100 PHE A O 1
ATOM 795 N N . PHE A 1 101 ? -9.315 -3.072 7.721 1.00 85.75 101 PHE A N 1
ATOM 796 C CA . PHE A 1 101 ? -9.827 -4.311 8.311 1.00 85.75 101 PHE A CA 1
ATOM 797 C C . PHE A 1 101 ? -11.283 -4.177 8.758 1.00 85.75 101 PHE A C 1
ATOM 799 O O . PHE A 1 101 ? -12.072 -5.093 8.513 1.00 85.75 101 PHE A O 1
ATOM 806 N N . ARG A 1 102 ? -11.663 -3.013 9.300 1.00 86.25 102 ARG A N 1
ATOM 807 C CA . ARG A 1 102 ? -13.043 -2.685 9.683 1.00 86.25 102 ARG A CA 1
ATOM 808 C C . ARG A 1 102 ? -14.001 -2.796 8.498 1.00 86.25 102 ARG A C 1
ATOM 810 O O . ARG A 1 102 ? -15.042 -3.438 8.602 1.00 86.25 102 ARG A O 1
ATOM 817 N N . PHE A 1 103 ? -13.616 -2.280 7.331 1.00 84.81 103 PHE A N 1
ATOM 818 C CA . PHE A 1 103 ? -14.391 -2.417 6.092 1.00 84.81 103 PHE A CA 1
ATOM 819 C C . PHE A 1 103 ? -14.190 -3.767 5.385 1.00 84.81 103 PHE A C 1
ATOM 821 O O . PHE A 1 103 ? -14.449 -3.889 4.187 1.00 84.81 103 PHE A O 1
ATOM 828 N N . LYS A 1 104 ? -13.715 -4.805 6.087 1.00 85.31 104 LYS A N 1
ATOM 829 C CA . LYS A 1 104 ? -13.534 -6.168 5.555 1.00 85.31 104 LYS A CA 1
ATOM 830 C C . LYS A 1 104 ? -12.759 -6.177 4.231 1.00 85.31 104 LYS A C 1
ATOM 832 O O . LYS A 1 104 ? -13.132 -6.850 3.265 1.00 85.31 104 LYS A O 1
ATOM 837 N N . ARG A 1 105 ? -11.673 -5.394 4.164 1.00 86.81 105 ARG A N 1
ATOM 838 C CA . ARG A 1 105 ? -10.836 -5.214 2.961 1.00 86.81 105 ARG A CA 1
ATOM 839 C C . ARG A 1 105 ? -11.635 -4.686 1.764 1.00 86.81 105 ARG A C 1
ATOM 841 O O . ARG A 1 105 ? -11.415 -5.110 0.623 1.00 86.81 105 ARG A O 1
ATOM 848 N N . TYR A 1 106 ? -12.598 -3.812 2.052 1.00 84.94 106 TYR A N 1
ATOM 849 C CA . TYR A 1 106 ? -13.517 -3.182 1.109 1.00 84.94 106 TYR A CA 1
A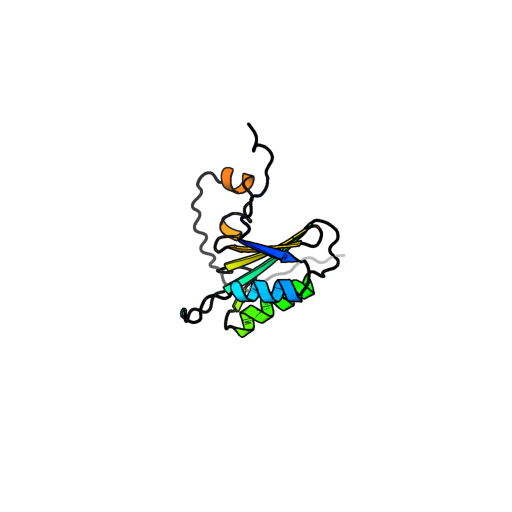TOM 850 C C . TYR A 1 106 ? -14.348 -4.170 0.275 1.00 84.94 106 TYR A C 1
ATOM 852 O O . TYR A 1 106 ? -14.681 -3.915 -0.887 1.00 84.94 106 TYR A O 1
ATOM 860 N N . ASN A 1 107 ? -14.674 -5.333 0.845 1.00 86.75 107 ASN A N 1
ATOM 861 C CA . ASN A 1 107 ? -15.577 -6.292 0.217 1.00 86.75 107 ASN A CA 1
ATOM 862 C C . ASN A 1 107 ? -17.027 -5.819 0.379 1.00 86.75 107 ASN A C 1
ATOM 864 O O . ASN A 1 107 ? -17.631 -6.010 1.435 1.00 86.75 107 ASN A O 1
ATOM 868 N N . LEU A 1 108 ? -17.588 -5.216 -0.671 1.00 84.62 108 LEU A N 1
ATOM 869 C CA . LEU A 1 108 ? -18.918 -4.599 -0.645 1.00 84.62 108 LEU A CA 1
ATOM 870 C C . LEU A 1 108 ? -20.009 -5.578 -0.208 1.00 84.62 108 LEU A C 1
ATOM 872 O O . LEU A 1 108 ? -20.907 -5.195 0.533 1.00 84.62 108 LEU A O 1
ATOM 876 N N . HIS A 1 109 ? -19.911 -6.847 -0.609 1.00 83.69 109 HIS A N 1
ATOM 877 C CA . HIS A 1 109 ? -20.886 -7.860 -0.213 1.00 83.69 109 HIS A CA 1
ATOM 878 C C . HIS A 1 109 ? -20.832 -8.132 1.293 1.00 83.69 109 HIS A C 1
ATOM 880 O O . HIS A 1 109 ? -21.862 -8.207 1.955 1.00 83.69 109 HIS A O 1
ATOM 886 N N . GLN A 1 110 ? -19.627 -8.235 1.859 1.00 82.50 110 GLN A N 1
ATOM 887 C CA . GLN A 1 110 ? -19.475 -8.457 3.294 1.00 82.50 110 GLN A CA 1
ATOM 888 C C . GLN A 1 110 ? -19.833 -7.221 4.122 1.00 82.50 110 GLN A C 1
ATOM 890 O O . GLN A 1 110 ? -20.287 -7.392 5.250 1.00 82.50 110 GLN A O 1
ATOM 895 N N . ILE A 1 111 ? -19.635 -6.011 3.591 1.00 84.00 111 ILE A N 1
ATOM 896 C CA . ILE A 1 111 ? -20.073 -4.764 4.231 1.00 84.00 111 ILE A CA 1
ATOM 897 C C . ILE A 1 111 ? -21.606 -4.700 4.221 1.00 84.00 111 ILE A C 1
ATOM 899 O O . ILE A 1 111 ? -22.203 -4.608 5.285 1.00 84.00 111 ILE A O 1
ATOM 903 N N . ALA A 1 112 ? -22.243 -4.862 3.055 1.00 80.81 112 ALA A N 1
ATOM 904 C CA . ALA A 1 112 ? -23.698 -4.783 2.894 1.00 80.81 112 ALA A CA 1
ATOM 905 C C . ALA A 1 112 ? -24.469 -5.868 3.668 1.00 80.81 112 ALA A C 1
ATOM 907 O O . ALA A 1 112 ? -25.594 -5.639 4.103 1.00 80.81 112 ALA A O 1
ATOM 908 N N . ASN A 1 113 ? -23.864 -7.042 3.865 1.00 75.44 113 ASN A N 1
ATOM 909 C CA . ASN A 1 113 ? -24.457 -8.120 4.660 1.00 75.44 113 ASN A CA 1
ATOM 910 C C . ASN A 1 113 ? -24.231 -7.957 6.172 1.00 75.44 113 ASN A C 1
ATOM 912 O O . ASN A 1 113 ? -24.728 -8.773 6.947 1.00 75.44 113 ASN A O 1
ATOM 916 N N . THR A 1 114 ? -23.487 -6.935 6.607 1.00 67.44 114 THR A N 1
ATOM 917 C CA . THR A 1 114 ? -23.369 -6.592 8.029 1.00 67.44 114 THR A CA 1
ATOM 918 C C . THR A 1 114 ? -24.622 -5.818 8.419 1.00 67.44 114 THR A C 1
ATOM 920 O O . THR A 1 114 ? -24.630 -4.595 8.432 1.00 67.44 114 THR A O 1
ATOM 923 N N . LYS A 1 115 ? -25.718 -6.538 8.668 1.00 58.19 115 LYS A N 1
ATOM 924 C CA . LYS A 1 115 ? -26.835 -5.986 9.439 1.00 58.19 115 LYS A CA 1
ATOM 925 C C . LYS A 1 115 ? -26.311 -5.735 10.852 1.00 58.19 115 LYS A C 1
ATOM 927 O O . LYS A 1 115 ? -25.629 -6.609 11.384 1.00 58.19 115 LYS A O 1
ATOM 932 N N . ASP A 1 116 ? -26.571 -4.551 11.388 1.00 53.75 116 ASP A N 1
ATOM 933 C CA . ASP A 1 116 ? -26.018 -4.019 12.634 1.00 53.75 116 ASP A CA 1
ATOM 934 C C . ASP A 1 116 ? -25.850 -5.076 13.735 1.00 53.75 116 ASP A C 1
ATOM 936 O O . ASP A 1 116 ? -26.806 -5.517 14.371 1.00 53.75 116 ASP A O 1
ATOM 940 N N . LYS A 1 117 ? -24.601 -5.472 13.966 1.00 47.34 117 LYS A N 1
ATOM 941 C CA . LYS A 1 117 ? -24.166 -6.081 15.217 1.00 47.34 117 LYS A CA 1
ATOM 942 C C . LYS A 1 117 ? -22.978 -5.270 15.695 1.00 47.34 117 LYS A C 1
ATOM 944 O O . LYS A 1 117 ? -21.847 -5.487 15.268 1.00 47.34 117 LYS A O 1
ATOM 949 N N . VAL A 1 118 ? -23.279 -4.272 16.518 1.00 49.28 118 VAL A N 1
ATOM 950 C CA . VAL A 1 118 ? -22.301 -3.642 17.401 1.00 49.28 118 VAL A CA 1
ATOM 951 C C . VAL A 1 118 ? -21.934 -4.712 18.426 1.00 49.28 118 VAL A C 1
ATOM 953 O O . VAL A 1 118 ? -22.668 -4.936 19.380 1.00 49.28 118 VAL A O 1
ATOM 956 N N . GLU A 1 119 ? -20.866 -5.455 18.164 1.00 41.59 119 GLU A N 1
ATOM 957 C CA . GLU A 1 119 ? -20.257 -6.357 19.139 1.00 41.59 119 GLU A CA 1
ATOM 958 C C . GLU A 1 119 ? -18.879 -5.777 19.481 1.00 41.59 119 GLU A C 1
ATOM 960 O O . GLU A 1 119 ? -17.892 -6.005 18.778 1.00 41.59 119 GLU A O 1
ATOM 965 N N . ASP A 1 120 ? -18.845 -4.974 20.551 1.00 42.91 120 ASP A N 1
ATOM 966 C CA . ASP A 1 120 ? -17.626 -4.657 21.294 1.00 42.91 120 ASP A CA 1
ATOM 967 C C . ASP A 1 120 ? -16.984 -5.978 21.715 1.00 42.91 120 ASP A C 1
ATOM 969 O O . ASP A 1 120 ? -17.512 -6.705 22.555 1.00 42.91 120 ASP A O 1
ATOM 973 N N . THR A 1 121 ? -15.850 -6.318 21.108 1.00 37.53 121 THR A N 1
ATOM 974 C CA . THR A 1 121 ? -15.045 -7.447 21.571 1.00 37.53 121 THR A CA 1
ATOM 975 C C . THR A 1 121 ? -13.861 -6.893 22.345 1.00 37.53 121 THR A C 1
ATOM 977 O O . THR A 1 121 ? -12.786 -6.654 21.797 1.00 37.53 121 THR A O 1
ATOM 980 N N . THR A 1 122 ? -14.072 -6.692 23.644 1.00 40.75 122 THR A N 1
ATOM 981 C CA . THR A 1 122 ? -13.004 -6.708 24.643 1.00 40.75 122 THR A CA 1
ATOM 982 C C . THR A 1 122 ? -12.329 -8.077 24.585 1.00 40.75 122 THR A C 1
ATOM 984 O O . THR A 1 122 ? -12.915 -9.078 24.996 1.00 40.75 122 THR A O 1
ATOM 987 N N . ILE A 1 123 ? -11.114 -8.140 24.044 1.00 39.44 123 ILE A N 1
ATOM 988 C CA . ILE A 1 123 ? -10.252 -9.313 24.192 1.00 39.44 123 ILE A CA 1
ATOM 989 C C . ILE A 1 123 ? -9.456 -9.102 25.477 1.00 39.44 123 ILE A C 1
ATOM 991 O O . ILE A 1 123 ? -8.384 -8.502 25.455 1.00 39.44 123 ILE A O 1
ATOM 995 N N . ASP A 1 124 ? -10.004 -9.593 26.583 1.00 35.28 124 ASP A N 1
ATOM 996 C CA . ASP A 1 124 ? -9.199 -10.058 27.703 1.00 35.28 124 ASP A CA 1
ATOM 997 C C . ASP A 1 124 ? -9.291 -11.584 27.727 1.00 35.28 124 ASP A C 1
ATOM 999 O O . ASP A 1 124 ? -10.382 -12.153 27.669 1.00 35.28 124 ASP A O 1
ATOM 1003 N N . ASN A 1 125 ? -8.133 -12.233 27.685 1.00 35.84 125 ASN A N 1
ATOM 1004 C CA . ASN A 1 125 ? -7.782 -13.268 28.647 1.00 35.84 125 ASN A CA 1
ATOM 1005 C C . ASN A 1 125 ? -6.361 -13.742 28.362 1.00 35.84 125 ASN A C 1
ATOM 1007 O O . ASN A 1 125 ? -6.067 -14.539 27.464 1.00 35.84 125 ASN A O 1
ATOM 1011 N N . THR A 1 126 ? -5.480 -13.184 29.182 1.00 34.47 126 THR A N 1
ATOM 1012 C CA . THR A 1 126 ? -4.185 -13.744 29.527 1.00 34.47 126 THR A CA 1
ATOM 1013 C C . THR A 1 126 ? -4.362 -15.138 30.141 1.00 34.47 126 THR A C 1
ATOM 1015 O O . THR A 1 126 ? -5.335 -15.429 30.825 1.00 34.47 126 THR A O 1
ATOM 1018 N N . LYS A 1 127 ? -3.384 -15.981 29.819 1.00 35.44 127 LYS A N 1
ATOM 1019 C CA . LYS A 1 127 ? -3.048 -17.312 30.335 1.00 35.44 127 LYS A CA 1
ATOM 1020 C C . LYS A 1 127 ? -3.436 -17.551 31.800 1.00 35.44 127 LYS A C 1
ATOM 1022 O O . LYS A 1 127 ? -3.041 -16.757 32.639 1.00 35.44 127 LYS A O 1
ATOM 1027 N N . ASP A 1 128 ? -3.966 -18.742 32.071 1.00 33.12 128 ASP A N 1
ATOM 1028 C CA . ASP A 1 128 ? -3.627 -19.509 33.270 1.00 33.12 128 ASP A CA 1
ATOM 1029 C C . ASP A 1 128 ? -3.430 -20.985 32.910 1.00 33.12 128 ASP A C 1
ATOM 1031 O O . ASP A 1 128 ? -4.024 -21.524 31.976 1.00 33.12 128 ASP A O 1
ATOM 1035 N N . ASN A 1 129 ? -2.479 -21.581 33.612 1.00 31.11 129 ASN A N 1
ATOM 1036 C CA . ASN A 1 129 ? -1.802 -22.840 33.359 1.00 31.11 129 ASN A CA 1
ATOM 1037 C C . ASN A 1 129 ? -1.938 -23.689 34.639 1.00 31.11 129 ASN A C 1
ATOM 1039 O O . ASN A 1 129 ? -1.928 -23.104 35.719 1.00 31.11 129 ASN A O 1
ATOM 1043 N N . VAL A 1 130 ? -1.895 -25.025 34.506 1.00 31.08 130 VAL A N 1
ATOM 1044 C CA . VAL A 1 130 ? -1.697 -26.035 35.587 1.00 31.08 130 VAL A CA 1
ATOM 1045 C C . VAL A 1 130 ? -2.966 -26.314 36.426 1.00 31.08 130 VAL A C 1
ATOM 1047 O O . VAL A 1 130 ? -3.640 -25.389 36.847 1.00 31.08 130 VAL A O 1
ATOM 1050 N N . GLU A 1 131 ? -3.460 -27.552 36.581 1.00 28.81 131 GLU A N 1
ATOM 1051 C CA . GLU A 1 131 ? -2.903 -28.717 37.312 1.00 28.81 131 GLU A CA 1
ATOM 1052 C C . GLU A 1 131 ? -3.750 -29.977 36.952 1.00 28.81 131 GLU A C 1
ATOM 1054 O O . GLU A 1 131 ? -4.942 -29.827 36.700 1.00 28.81 131 GLU A O 1
ATOM 1059 N N . GLY A 1 132 ? -3.175 -31.163 36.670 1.00 25.58 132 GLY A N 1
ATOM 1060 C CA . GLY A 1 132 ? -3.092 -32.328 37.593 1.00 25.58 132 GLY A CA 1
ATOM 1061 C C . GLY A 1 132 ? -4.455 -33.036 37.796 1.00 25.58 132 GLY A C 1
ATOM 1062 O O . GLY A 1 132 ? -5.442 -32.365 38.032 1.00 25.58 132 GLY A O 1
ATOM 1063 N N . ASP A 1 133 ? -4.674 -34.353 37.758 1.00 26.78 133 ASP A N 1
ATOM 1064 C CA . ASP A 1 133 ? -3.839 -35.538 37.945 1.00 26.78 133 ASP A CA 1
ATOM 1065 C C . ASP A 1 133 ? -4.706 -36.813 37.703 1.00 26.78 133 ASP A C 1
ATOM 1067 O O . ASP A 1 133 ? -5.933 -36.730 37.614 1.00 26.78 133 ASP A O 1
ATOM 1071 N N . SER A 1 134 ? -4.035 -37.971 37.699 1.00 31.69 134 SER A N 1
ATOM 1072 C CA . SER A 1 134 ? -4.478 -39.310 38.122 1.00 31.69 134 SER A CA 1
ATOM 1073 C C . SER A 1 134 ? -4.727 -40.409 37.075 1.00 31.69 134 SER A C 1
ATOM 1075 O O . SER A 1 134 ? -5.469 -40.295 36.102 1.00 31.69 134 SER A O 1
ATOM 1077 N N . ALA A 1 135 ? -4.025 -41.506 37.362 1.00 33.12 135 ALA A N 1
ATOM 1078 C CA . ALA A 1 135 ? -3.858 -42.757 36.648 1.00 33.12 135 ALA A CA 1
ATOM 1079 C C . ALA A 1 135 ? -5.062 -43.709 36.760 1.00 33.12 135 ALA A C 1
ATOM 1081 O O . ALA A 1 135 ? -5.883 -43.579 37.660 1.00 33.12 135 ALA A O 1
ATOM 1082 N N . GLU A 1 136 ? -5.124 -44.700 35.864 1.00 29.89 136 GLU A N 1
ATOM 1083 C CA . GLU A 1 136 ? -5.032 -46.147 36.157 1.00 29.89 136 GLU A CA 1
ATOM 1084 C C . GLU A 1 136 ? -5.575 -46.987 34.986 1.00 29.89 136 GLU A C 1
ATOM 1086 O O . GLU A 1 136 ? -6.555 -46.622 34.339 1.00 29.89 136 GLU A O 1
ATOM 1091 N N . GLY A 1 137 ? -4.945 -48.142 34.737 1.00 29.95 137 GLY A N 1
ATOM 1092 C CA . GLY A 1 137 ? -5.513 -49.209 33.906 1.00 29.95 137 GLY A CA 1
ATOM 1093 C C . GLY A 1 137 ? -4.493 -49.981 33.070 1.00 29.95 137 GLY A C 1
ATOM 1094 O O . GLY A 1 137 ? -4.341 -49.714 31.883 1.00 29.95 137 GLY A O 1
ATOM 1095 N N . GLY A 1 138 ? -3.797 -50.938 33.692 1.00 29.22 138 GLY A N 1
ATOM 1096 C CA . GLY A 1 138 ? -2.993 -51.959 33.012 1.00 29.22 138 GLY A CA 1
ATOM 1097 C C . GLY A 1 138 ? -3.781 -53.229 32.645 1.00 29.22 138 GLY A C 1
ATOM 1098 O O . GLY A 1 138 ? -4.996 -53.281 32.816 1.00 29.22 138 GLY A O 1
ATOM 1099 N N . LEU A 1 139 ? -3.012 -54.256 32.248 1.00 36.47 139 LEU A N 1
ATOM 1100 C CA . LEU A 1 139 ? -3.354 -55.596 31.720 1.00 36.47 139 LEU A CA 1
ATOM 1101 C C . LEU A 1 139 ? -3.763 -55.579 30.236 1.00 36.47 139 LEU A C 1
ATOM 1103 O O . LEU A 1 139 ? -4.675 -54.863 29.852 1.00 36.47 139 LEU A O 1
ATOM 1107 N N . SER A 1 140 ? -3.136 -56.335 29.336 1.00 36.34 140 SER A N 1
ATOM 1108 C CA . SER A 1 140 ? -2.352 -57.581 29.444 1.00 36.34 140 SER A CA 1
ATOM 1109 C C . SER A 1 140 ? -1.526 -57.790 28.178 1.00 36.34 140 SER A C 1
A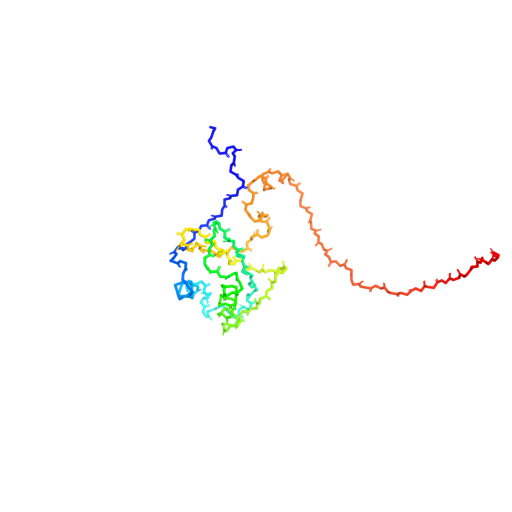TOM 1111 O O . SER A 1 140 ? -2.051 -57.403 27.109 1.00 36.34 140 SER A O 1
#

InterPro domains:
  IPR004114 THUMP domain [PF02926] (26-94)
  IPR004114 THUMP domain [PS51165] (1-98)
  IPR040183 THUMP domain-containing protein 1-like [PTHR13452] (3-117)
  IPR040183 THUMP domain-containing protein 1-like [cd11717] (7-97)